Protein AF-A0A6P9DCN8-F1 (afdb_monomer)

Solvent-accessible surface area (backbone atoms only — not comparable to full-atom values): 8634 Å² total; per-residue (Å²): 131,81,75,78,82,69,40,52,69,58,56,48,52,50,51,57,57,67,60,68,46,73,86,79,56,91,71,65,50,73,41,84,58,62,51,99,85,56,23,28,45,33,79,53,96,81,40,83,42,74,42,68,78,50,101,82,59,72,86,43,46,36,18,35,44,60,37,86,60,47,69,64,94,47,45,32,25,38,43,25,39,72,85,34,50,32,22,40,30,48,43,71,42,97,87,65,48,85,36,82,46,67,43,88,36,50,49,64,58,56,56,74,48,82,63,59,57,38,40,37,24,28,29,55,45,40,90,89,46,54,78,51,69,50,76,43,45,58,64,50,72,70,77,83,73,125

Sequence (146 aa):
MELQKRIVDGELEDLFCEFKDKEAVKDPWNFRMWDIEQKYFVFENNDLIATPLDSRTPEQLMAVVPNDNLDFKNRPIFMGLTGKTKALSCLKSTTGEPQLVILENNIMDFYSDTKEFKNFSFYVFTRGSKSTCCFESAAFPGAWKT

InterPro domains:
  IPR000975 Interleukin-1 family [PTHR10078] (25-142)
  IPR008996 Cytokine IL1/FGF [SSF50353] (28-142)

Mean predicted aligned error: 5.24 Å

pLDDT: mean 88.79, std 12.41, range [32.78, 98.38]

Nearest PDB structures (foldseek):
  1md6-assembly1_A  TM=9.073E-01  e=6.009E-09  Mus musculus
  8q3j-assembly1_A  TM=8.970E-01  e=8.530E-09  Mus musculus
  8q3j-assembly2_D  TM=8.707E-01  e=9.043E-09  Mus musculus
  5bow-assembly1_A  TM=8.790E-01  e=3.673E-08  Homo sapiens
  4p0j-assembly2_B  TM=8.785E-01  e=1.778E-07  Homo sapiens

Structure (mmCIF, N/CA/C/O backbone):
data_AF-A0A6P9DCN8-F1
#
_entry.id   AF-A0A6P9DCN8-F1
#
loop_
_atom_site.group_PDB
_atom_site.id
_atom_site.type_symbol
_atom_site.label_atom_id
_atom_site.label_alt_id
_atom_site.label_comp_id
_atom_site.label_asym_id
_atom_site.label_entity_id
_atom_site.label_seq_id
_atom_site.pdbx_PDB_ins_code
_atom_site.Cartn_x
_atom_site.Cartn_y
_atom_site.Cartn_z
_atom_site.occupancy
_atom_site.B_iso_or_equiv
_atom_site.auth_seq_id
_atom_site.auth_comp_id
_atom_site.auth_asym_id
_atom_site.auth_atom_id
_atom_site.pdbx_PDB_model_num
ATOM 1 N N . MET A 1 1 ? 21.083 -1.246 -21.190 1.00 32.78 1 MET A N 1
ATOM 2 C CA . MET A 1 1 ? 19.803 -0.577 -21.485 1.00 32.78 1 MET A CA 1
ATOM 3 C C . MET A 1 1 ? 19.373 0.067 -20.179 1.00 32.78 1 MET A C 1
ATOM 5 O O . MET A 1 1 ? 18.946 -0.650 -19.286 1.00 32.78 1 MET A O 1
ATOM 9 N N . GLU A 1 2 ? 19.668 1.353 -19.985 1.00 33.78 2 GLU A N 1
ATOM 10 C CA . GLU A 1 2 ? 19.241 2.064 -18.774 1.00 33.78 2 GLU A CA 1
ATOM 11 C C . GLU A 1 2 ? 17.714 2.079 -18.749 1.00 33.78 2 GLU A C 1
ATOM 13 O O . GLU A 1 2 ? 17.080 2.617 -19.658 1.00 33.78 2 GLU A O 1
ATOM 18 N N . LEU A 1 3 ? 17.119 1.447 -17.734 1.00 42.84 3 LEU A N 1
ATOM 19 C CA . LEU A 1 3 ? 15.726 1.695 -17.393 1.00 42.84 3 LEU A CA 1
ATOM 20 C C . LEU A 1 3 ? 15.632 3.201 -17.131 1.00 42.84 3 LEU A C 1
ATOM 22 O O . LEU A 1 3 ? 16.263 3.695 -16.195 1.00 42.84 3 LEU A O 1
ATOM 26 N N . GLN A 1 4 ? 14.897 3.944 -17.960 1.00 44.34 4 GLN A N 1
ATOM 27 C CA . GLN A 1 4 ? 14.532 5.314 -17.615 1.00 44.34 4 GLN A CA 1
ATOM 28 C C . GLN A 1 4 ? 13.922 5.276 -16.214 1.00 44.34 4 GLN A C 1
ATOM 30 O O . GLN A 1 4 ? 12.909 4.612 -16.002 1.00 44.34 4 GLN A O 1
ATOM 35 N N . LYS A 1 5 ? 14.574 5.936 -15.253 1.00 53.25 5 LYS A N 1
ATOM 36 C CA . LYS A 1 5 ? 14.092 6.032 -13.878 1.00 53.25 5 LYS A CA 1
ATOM 37 C C . LYS A 1 5 ? 12.774 6.807 -13.924 1.00 53.25 5 LYS A C 1
ATOM 39 O O . LYS A 1 5 ? 12.788 8.032 -14.058 1.00 53.25 5 LYS A O 1
ATOM 44 N N . ARG A 1 6 ? 11.648 6.087 -13.931 1.00 63.84 6 ARG A N 1
ATOM 45 C CA . ARG A 1 6 ? 10.314 6.688 -13.947 1.00 63.84 6 ARG A CA 1
ATOM 46 C C . ARG A 1 6 ? 10.132 7.517 -12.678 1.00 63.84 6 ARG A C 1
ATOM 48 O O . ARG A 1 6 ? 10.732 7.240 -11.639 1.00 63.84 6 ARG A O 1
ATOM 55 N N . ILE A 1 7 ? 9.378 8.599 -12.813 1.00 85.75 7 ILE A N 1
ATOM 56 C CA . ILE A 1 7 ? 9.055 9.488 -11.700 1.00 85.75 7 ILE A CA 1
ATOM 57 C C . ILE A 1 7 ? 7.920 8.831 -10.918 1.00 85.75 7 ILE A C 1
ATOM 59 O O . ILE A 1 7 ? 6.973 8.356 -11.540 1.00 85.75 7 ILE A O 1
ATOM 63 N N . VAL A 1 8 ? 7.998 8.831 -9.586 1.00 86.38 8 VAL A N 1
ATOM 64 C CA . VAL A 1 8 ? 7.004 8.164 -8.723 1.00 86.38 8 VAL A CA 1
ATOM 65 C C . VAL A 1 8 ? 5.577 8.630 -9.023 1.00 86.38 8 VAL A C 1
ATOM 67 O O . VAL A 1 8 ? 4.665 7.813 -9.072 1.00 86.38 8 VAL A O 1
ATOM 70 N N . ASP A 1 9 ? 5.383 9.926 -9.280 1.00 87.25 9 ASP A N 1
ATOM 71 C CA . ASP A 1 9 ? 4.066 10.469 -9.635 1.00 87.25 9 ASP A CA 1
ATOM 72 C C . ASP A 1 9 ? 3.494 9.817 -10.906 1.00 87.25 9 ASP A C 1
ATOM 74 O O . ASP A 1 9 ? 2.316 9.481 -10.931 1.00 87.25 9 ASP A O 1
ATOM 78 N N . GLY A 1 10 ? 4.327 9.555 -11.920 1.00 90.25 10 GLY A N 1
ATOM 79 C CA . GLY A 1 10 ? 3.892 8.877 -13.145 1.00 90.25 10 GLY A CA 1
ATOM 80 C C . GLY A 1 10 ? 3.554 7.401 -12.920 1.00 90.25 10 GLY A C 1
ATOM 81 O O . GLY A 1 10 ? 2.574 6.907 -13.459 1.00 90.25 10 GLY A O 1
ATOM 82 N N . GLU A 1 11 ? 4.317 6.701 -12.075 1.00 91.25 11 GLU A N 1
ATOM 83 C CA . GLU A 1 11 ? 3.999 5.312 -11.706 1.00 91.25 11 GLU A CA 1
ATOM 84 C C . GLU A 1 11 ? 2.684 5.211 -10.919 1.00 91.25 11 GLU A C 1
ATOM 86 O O . GLU A 1 11 ? 1.917 4.268 -11.104 1.00 91.25 11 GLU A O 1
ATOM 91 N N . LEU A 1 12 ? 2.399 6.198 -10.064 1.00 91.06 12 LEU A N 1
ATOM 92 C CA . LEU A 1 12 ? 1.118 6.293 -9.370 1.00 91.06 12 LEU A CA 1
ATOM 93 C C . LEU A 1 12 ? -0.015 6.628 -10.343 1.00 91.06 12 LEU A C 1
ATOM 95 O O . LEU A 1 12 ? -1.065 6.001 -10.273 1.00 91.06 12 LEU A O 1
ATOM 99 N N . GLU A 1 13 ? 0.166 7.578 -11.259 1.00 92.06 13 GLU A N 1
ATOM 100 C CA . GLU A 1 13 ? -0.843 7.890 -12.280 1.00 92.06 13 GLU A CA 1
ATOM 101 C C . GLU A 1 13 ? -1.205 6.658 -13.118 1.00 92.06 13 GLU A C 1
ATOM 103 O O . GLU A 1 13 ? -2.393 6.381 -13.303 1.00 92.06 13 GLU A O 1
ATOM 108 N N . ASP A 1 14 ? -0.204 5.887 -13.551 1.00 93.81 14 ASP A N 1
ATOM 109 C CA . ASP A 1 14 ? -0.401 4.626 -14.266 1.00 93.81 14 ASP A CA 1
ATOM 110 C C . ASP A 1 14 ? -1.190 3.620 -13.407 1.00 93.81 14 ASP A C 1
ATOM 112 O O . ASP A 1 14 ? -2.173 3.049 -13.884 1.00 93.81 14 ASP A O 1
ATOM 116 N N . LEU A 1 15 ? -0.828 3.458 -12.125 1.00 94.50 15 LEU A N 1
ATOM 117 C CA . LEU A 1 15 ? -1.541 2.593 -11.176 1.00 94.50 15 LEU A CA 1
ATOM 118 C C . LEU A 1 15 ? -3.022 2.975 -11.061 1.00 94.50 15 LEU A C 1
ATOM 120 O O . LEU A 1 15 ? -3.896 2.130 -11.228 1.00 94.50 15 LEU A O 1
ATOM 124 N N . PHE A 1 16 ? -3.330 4.242 -10.788 1.00 93.69 16 PHE A N 1
ATOM 125 C CA . PHE A 1 16 ? -4.721 4.683 -10.660 1.00 93.69 16 PHE A CA 1
ATOM 126 C C . PHE A 1 16 ? -5.474 4.620 -11.996 1.00 93.69 16 PHE A C 1
ATOM 128 O O . PHE A 1 16 ? -6.696 4.496 -11.998 1.00 93.69 16 PHE A O 1
ATOM 135 N N . CYS A 1 17 ? -4.784 4.715 -13.136 1.00 93.50 17 CYS A N 1
ATOM 136 C CA . CYS A 1 17 ? -5.406 4.589 -14.449 1.00 93.50 17 CYS A CA 1
ATOM 137 C C . CYS A 1 17 ? -5.795 3.142 -14.773 1.00 93.50 17 CYS A C 1
ATOM 139 O O . CYS A 1 17 ? -6.918 2.913 -15.221 1.00 93.50 17 CYS A O 1
ATOM 141 N N . GLU A 1 18 ? -4.897 2.192 -14.510 1.00 92.50 18 GLU A N 1
ATOM 142 C CA . GLU A 1 18 ? -5.106 0.761 -14.760 1.00 92.50 18 GLU A CA 1
ATOM 143 C C . GLU A 1 18 ? -6.286 0.216 -13.942 1.00 92.50 18 GLU A C 1
ATOM 145 O O . GLU A 1 18 ? -7.122 -0.529 -14.443 1.00 92.50 18 GLU A O 1
ATOM 150 N N . PHE A 1 19 ? -6.420 0.666 -12.695 1.00 92.81 19 PHE A N 1
ATOM 151 C CA . PHE A 1 19 ? -7.431 0.193 -11.747 1.00 92.81 19 PHE A CA 1
ATOM 152 C C . PHE A 1 19 ? -8.761 0.972 -11.813 1.00 92.81 19 PHE A C 1
ATOM 154 O O . PHE A 1 19 ? -9.552 0.926 -10.870 1.00 92.81 19 PHE A O 1
ATOM 161 N N . LYS A 1 20 ? -9.054 1.682 -12.911 1.00 88.62 20 LYS A N 1
ATOM 162 C CA . LYS A 1 20 ? -10.351 2.373 -13.090 1.00 88.62 20 LYS A CA 1
ATOM 163 C C . LYS A 1 20 ? -11.528 1.416 -13.257 1.00 88.62 20 LYS A C 1
ATOM 165 O O . LYS A 1 20 ? -12.639 1.747 -12.850 1.00 88.62 20 LYS A O 1
ATOM 170 N N . ASP A 1 21 ? -11.294 0.265 -13.880 1.00 87.62 21 ASP A N 1
ATOM 171 C CA . ASP A 1 21 ? -12.313 -0.757 -14.108 1.00 87.62 21 ASP A CA 1
ATOM 172 C C . ASP A 1 21 ? -12.104 -1.931 -13.145 1.00 87.62 21 ASP A C 1
ATOM 174 O O . ASP A 1 21 ? -11.283 -2.823 -13.377 1.00 87.62 21 ASP A O 1
ATOM 178 N N . LYS A 1 22 ? -12.872 -1.925 -12.048 1.00 82.19 22 LYS A N 1
ATOM 179 C CA . LYS A 1 22 ? -12.774 -2.938 -10.990 1.00 82.19 22 LYS A CA 1
ATOM 180 C C . LYS A 1 22 ? -13.114 -4.353 -11.464 1.00 82.19 22 LYS A C 1
ATOM 182 O O . LYS A 1 22 ? -12.692 -5.311 -10.823 1.00 82.19 22 LYS A O 1
ATOM 187 N N . GLU A 1 23 ? -13.871 -4.506 -12.550 1.00 80.31 23 GLU A N 1
ATOM 188 C CA . GLU A 1 23 ? -14.247 -5.825 -13.073 1.00 80.31 23 GLU A CA 1
ATOM 189 C C . GLU A 1 23 ? -13.152 -6.424 -13.970 1.00 80.31 23 GLU A C 1
ATOM 191 O O . GLU A 1 23 ? -13.017 -7.650 -14.065 1.00 80.31 23 GLU A O 1
ATOM 196 N N . ALA A 1 24 ? -12.345 -5.568 -14.603 1.00 83.81 24 ALA A N 1
ATOM 197 C CA . ALA A 1 24 ? -11.270 -5.977 -15.500 1.00 83.81 24 ALA A CA 1
ATOM 198 C C . ALA A 1 24 ? -10.003 -6.431 -14.753 1.00 83.81 24 ALA A C 1
ATOM 200 O O . ALA A 1 24 ? -9.306 -7.338 -15.220 1.00 83.81 24 ALA A O 1
ATOM 201 N N . VAL A 1 25 ? -9.710 -5.841 -13.589 1.00 88.75 25 VAL A N 1
ATOM 202 C CA . VAL A 1 25 ? -8.439 -6.051 -12.878 1.00 88.75 25 VAL A CA 1
ATOM 203 C C . VAL A 1 25 ? -8.557 -7.121 -11.789 1.00 88.75 25 VAL A C 1
ATOM 205 O O . VAL A 1 25 ? -9.287 -6.977 -10.812 1.00 88.75 25 VAL A O 1
ATOM 208 N N . LYS A 1 26 ? -7.795 -8.212 -11.938 1.00 89.38 26 LYS A N 1
ATOM 209 C CA . LYS A 1 26 ? -7.817 -9.384 -11.030 1.00 89.38 26 LYS A CA 1
ATOM 210 C C . LYS A 1 26 ? -6.537 -9.569 -10.212 1.00 89.38 26 LYS A C 1
ATOM 212 O O . LYS A 1 26 ? -6.477 -10.404 -9.298 1.00 89.38 26 LYS A O 1
ATOM 217 N N . ASP A 1 27 ? -5.512 -8.793 -10.529 1.00 95.31 27 ASP A N 1
ATOM 218 C CA . ASP A 1 27 ? -4.180 -8.892 -9.952 1.00 95.31 27 ASP A CA 1
ATOM 219 C C . ASP A 1 27 ? -3.710 -7.515 -9.472 1.00 95.31 27 ASP A C 1
ATOM 221 O O . ASP A 1 27 ? -3.995 -6.516 -10.130 1.00 95.31 27 ASP A O 1
ATOM 225 N N . PRO A 1 28 ? -2.998 -7.444 -8.334 1.00 97.06 28 PRO A N 1
ATOM 226 C CA . PRO A 1 28 ? -2.405 -6.203 -7.873 1.00 97.06 28 PRO A CA 1
ATOM 227 C C . PRO A 1 28 ? -1.209 -5.820 -8.748 1.00 97.06 28 PRO A C 1
ATOM 229 O O . PRO A 1 28 ? -0.581 -6.674 -9.382 1.00 97.06 28 PRO A O 1
ATOM 232 N N . TRP A 1 29 ? -0.824 -4.547 -8.711 1.00 96.75 29 TRP A N 1
ATOM 233 C CA . TRP A 1 29 ? 0.435 -4.123 -9.308 1.00 96.75 29 TRP A CA 1
ATOM 234 C C . TRP A 1 29 ? 1.582 -4.426 -8.345 1.00 96.75 29 TRP A C 1
ATOM 236 O O . TRP A 1 29 ? 1.567 -3.999 -7.193 1.00 96.75 29 TRP A O 1
ATOM 246 N N . ASN A 1 30 ? 2.598 -5.151 -8.810 1.00 95.69 30 ASN A N 1
ATOM 247 C CA . ASN A 1 30 ? 3.770 -5.468 -8.001 1.00 95.69 30 ASN A CA 1
ATOM 248 C C . ASN A 1 30 ? 4.879 -4.425 -8.190 1.00 95.69 30 ASN A C 1
ATOM 250 O O . ASN A 1 30 ? 5.423 -4.279 -9.285 1.00 95.69 30 ASN A O 1
ATOM 254 N N . PHE A 1 31 ? 5.237 -3.732 -7.112 1.00 93.19 31 PHE A N 1
ATOM 255 C CA . PHE A 1 31 ? 6.306 -2.740 -7.085 1.00 93.19 31 PHE A CA 1
ATOM 256 C C . PHE A 1 31 ? 7.559 -3.286 -6.413 1.00 93.19 31 PHE A C 1
ATOM 258 O O . PHE A 1 31 ? 7.503 -3.933 -5.366 1.00 93.19 31 PHE A O 1
ATOM 265 N N . ARG A 1 32 ? 8.713 -2.948 -6.988 1.00 90.44 32 ARG A N 1
ATOM 266 C CA . ARG A 1 32 ? 10.004 -3.054 -6.309 1.00 90.44 32 ARG A CA 1
ATOM 267 C C . ARG A 1 32 ? 10.199 -1.797 -5.468 1.00 90.44 32 ARG A C 1
ATOM 269 O O . ARG A 1 32 ? 10.154 -0.695 -6.006 1.00 90.44 32 ARG A O 1
ATOM 276 N N . MET A 1 33 ? 10.437 -1.962 -4.172 1.00 89.75 33 MET A N 1
ATOM 277 C CA . MET A 1 33 ? 10.624 -0.854 -3.234 1.00 89.75 33 MET A CA 1
ATOM 278 C C . MET A 1 33 ? 11.923 -1.032 -2.446 1.00 89.75 33 MET A C 1
ATOM 280 O O . MET A 1 33 ? 12.275 -2.147 -2.059 1.00 89.75 33 MET A O 1
ATOM 284 N N . TRP A 1 34 ? 12.627 0.073 -2.212 1.00 91.44 34 TRP A N 1
ATOM 285 C CA . TRP A 1 34 ? 13.820 0.137 -1.371 1.00 91.44 34 TRP A CA 1
ATOM 286 C C . TRP A 1 34 ? 13.932 1.520 -0.726 1.00 91.44 34 TRP A C 1
ATOM 288 O O . TRP A 1 34 ? 13.384 2.501 -1.239 1.00 91.44 34 TRP A O 1
ATOM 298 N N . ASP A 1 35 ? 14.627 1.599 0.405 1.00 91.19 35 ASP A N 1
ATOM 299 C CA . ASP A 1 35 ? 14.890 2.868 1.080 1.00 91.19 35 ASP A CA 1
ATOM 300 C C . ASP A 1 35 ? 16.086 3.624 0.468 1.00 91.19 35 ASP A C 1
ATOM 302 O O . ASP A 1 35 ? 16.796 3.145 -0.419 1.00 91.19 35 ASP A O 1
ATOM 306 N N . ILE A 1 36 ? 16.332 4.849 0.935 1.00 89.88 36 ILE A N 1
ATOM 307 C CA . ILE A 1 36 ? 17.434 5.686 0.430 1.00 89.88 36 ILE A CA 1
ATOM 308 C C . ILE A 1 36 ? 18.829 5.094 0.698 1.00 89.88 36 ILE A C 1
ATOM 310 O O . ILE A 1 36 ? 19.789 5.494 0.041 1.00 89.88 36 ILE A O 1
ATOM 314 N N . GLU A 1 37 ? 18.938 4.131 1.615 1.00 91.25 37 GLU A N 1
ATOM 315 C CA . GLU A 1 37 ? 20.166 3.411 1.960 1.00 91.25 37 GLU A CA 1
ATOM 316 C C . GLU A 1 37 ? 20.313 2.095 1.173 1.00 91.25 37 GLU A C 1
ATOM 318 O O . GLU A 1 37 ? 21.190 1.290 1.480 1.00 91.25 37 GLU A O 1
ATOM 323 N N . GLN A 1 38 ? 19.491 1.882 0.134 1.00 89.19 38 GLN A N 1
ATOM 324 C CA . GLN A 1 38 ? 19.486 0.668 -0.695 1.00 89.19 38 GLN A CA 1
ATOM 325 C C . GLN A 1 38 ? 19.129 -0.606 0.088 1.00 89.19 38 GLN A C 1
ATOM 327 O O . GLN A 1 38 ? 19.545 -1.706 -0.288 1.00 89.19 38 GLN A O 1
ATOM 332 N N . LYS A 1 39 ? 18.337 -0.480 1.158 1.00 90.81 39 LYS A N 1
ATOM 333 C CA . LYS A 1 39 ? 17.735 -1.632 1.830 1.00 90.81 39 LYS A CA 1
ATOM 334 C C . LYS A 1 39 ? 16.386 -1.949 1.206 1.00 90.81 39 LYS A C 1
ATOM 336 O O . LYS A 1 39 ? 15.522 -1.085 1.067 1.00 90.81 39 LYS A O 1
ATOM 341 N N . TYR A 1 40 ? 16.227 -3.206 0.826 1.00 90.31 40 TYR A N 1
ATOM 342 C CA . TYR A 1 40 ? 15.025 -3.746 0.210 1.00 90.31 40 TYR A CA 1
ATOM 343 C C . TYR A 1 40 ? 14.172 -4.410 1.276 1.00 90.31 40 TYR A C 1
ATOM 345 O O . TYR A 1 40 ? 14.687 -4.886 2.292 1.00 90.31 40 TYR A O 1
ATOM 353 N N . PHE A 1 41 ? 12.867 -4.454 1.030 1.00 88.69 41 PHE A N 1
ATOM 354 C CA . PHE A 1 41 ? 11.984 -5.227 1.883 1.00 88.69 41 PHE A CA 1
ATOM 355 C C . PHE A 1 41 ? 12.243 -6.722 1.706 1.00 88.69 41 PHE A C 1
ATOM 357 O O . PHE A 1 41 ? 12.486 -7.205 0.603 1.00 88.69 41 PHE A O 1
ATOM 364 N N . VAL A 1 42 ? 12.183 -7.442 2.817 1.00 88.25 42 VAL A N 1
ATOM 365 C CA . VAL A 1 42 ? 12.216 -8.898 2.908 1.00 88.25 42 VAL A CA 1
ATOM 366 C C . VAL A 1 42 ? 11.141 -9.303 3.895 1.00 88.25 42 VAL A C 1
ATOM 368 O O . VAL A 1 42 ? 10.976 -8.668 4.936 1.00 88.25 42 VAL A O 1
ATOM 371 N N . PHE A 1 43 ? 10.398 -10.348 3.555 1.00 87.69 43 PHE A N 1
ATOM 372 C CA . PHE A 1 43 ? 9.399 -10.913 4.443 1.00 87.69 43 PHE A CA 1
ATOM 373 C C . PHE A 1 43 ? 9.968 -12.143 5.149 1.00 87.69 43 PHE A C 1
ATOM 375 O O . PHE A 1 43 ? 10.265 -13.151 4.508 1.00 87.69 43 PHE A O 1
ATOM 382 N N . GLU A 1 44 ? 10.112 -12.065 6.468 1.00 86.88 44 GLU A N 1
ATOM 383 C CA . GLU A 1 44 ? 10.654 -13.142 7.296 1.00 86.88 44 GLU A CA 1
ATOM 384 C C . GLU A 1 44 ? 9.895 -13.193 8.625 1.00 86.88 44 GLU A C 1
ATOM 386 O O . GLU A 1 44 ? 9.640 -12.162 9.235 1.00 86.88 44 GLU A O 1
ATOM 391 N N . ASN A 1 45 ? 9.505 -14.390 9.076 1.00 86.06 45 ASN A N 1
ATOM 392 C CA . ASN A 1 45 ? 8.821 -14.595 10.363 1.00 86.06 45 ASN A CA 1
ATOM 393 C C . ASN A 1 45 ? 7.581 -13.703 10.595 1.00 86.06 45 ASN A C 1
ATOM 395 O O . ASN A 1 45 ? 7.320 -13.289 11.717 1.00 86.06 45 ASN A O 1
ATOM 399 N N . ASN A 1 46 ? 6.787 -13.456 9.546 1.00 84.81 46 ASN A N 1
ATOM 400 C CA . ASN A 1 46 ? 5.632 -12.545 9.554 1.00 84.81 46 ASN A CA 1
ATOM 401 C C . ASN A 1 46 ? 5.949 -11.045 9.695 1.00 84.81 46 ASN A C 1
ATOM 403 O O . ASN A 1 46 ? 5.013 -10.246 9.719 1.00 84.81 46 ASN A O 1
ATOM 407 N N . ASP A 1 47 ? 7.222 -10.663 9.656 1.00 87.81 47 ASP A N 1
ATOM 408 C CA . ASP A 1 47 ? 7.663 -9.275 9.694 1.00 87.81 47 ASP A CA 1
ATOM 409 C C . ASP A 1 47 ? 8.186 -8.813 8.328 1.00 87.81 47 ASP A C 1
ATOM 411 O O . ASP A 1 47 ? 8.728 -9.592 7.537 1.00 87.81 47 ASP A O 1
ATOM 415 N N . LEU A 1 48 ? 8.018 -7.516 8.048 1.00 88.38 48 LEU A N 1
ATOM 416 C CA . LEU A 1 48 ? 8.660 -6.851 6.916 1.00 88.38 48 LEU A CA 1
ATOM 417 C C . LEU A 1 48 ? 9.938 -6.175 7.406 1.00 88.38 48 LEU A C 1
ATOM 419 O O . LEU A 1 48 ? 9.887 -5.226 8.189 1.00 88.38 48 LEU A O 1
ATOM 423 N N . ILE A 1 49 ? 11.080 -6.653 6.931 1.00 90.25 49 ILE A N 1
ATOM 424 C CA . ILE A 1 49 ? 12.404 -6.196 7.347 1.00 90.25 49 ILE A CA 1
ATOM 425 C C . ILE A 1 49 ? 13.065 -5.475 6.174 1.00 90.25 49 IL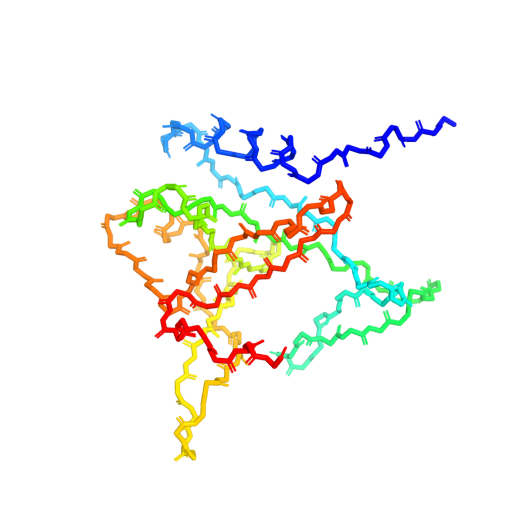E A C 1
ATOM 427 O O . ILE A 1 49 ? 12.940 -5.904 5.030 1.00 90.25 49 ILE A O 1
ATOM 431 N N . ALA A 1 50 ? 13.781 -4.384 6.445 1.00 90.25 50 ALA A N 1
ATOM 432 C CA . ALA A 1 50 ? 14.610 -3.703 5.454 1.00 90.25 50 ALA A CA 1
ATOM 433 C C . ALA A 1 50 ? 16.068 -4.169 5.584 1.00 90.25 50 ALA A C 1
ATOM 435 O O . ALA A 1 50 ? 16.701 -3.949 6.617 1.00 90.25 50 ALA A O 1
ATOM 436 N N . THR A 1 51 ? 16.616 -4.795 4.541 1.00 88.69 51 THR A N 1
ATOM 437 C CA . THR A 1 51 ? 17.993 -5.319 4.534 1.00 88.69 51 THR A CA 1
ATOM 438 C C . THR A 1 51 ? 18.703 -5.024 3.208 1.00 88.69 51 THR A C 1
ATOM 440 O O . THR A 1 51 ? 18.035 -4.934 2.173 1.00 88.69 51 THR A O 1
ATOM 443 N N . PRO A 1 52 ? 20.038 -4.836 3.185 1.00 88.44 52 PRO A N 1
ATOM 444 C CA . PRO A 1 52 ? 20.773 -4.698 1.934 1.00 88.44 52 PRO A CA 1
ATOM 445 C C . PRO A 1 52 ? 20.574 -5.931 1.048 1.00 88.44 52 PRO A C 1
ATOM 447 O O . PRO A 1 52 ? 20.567 -7.065 1.533 1.00 88.44 52 PRO A O 1
ATOM 450 N N . LEU A 1 53 ? 20.432 -5.719 -0.259 1.00 78.88 53 LEU A N 1
ATOM 451 C CA . LEU A 1 53 ? 20.324 -6.828 -1.201 1.00 78.88 53 LEU A CA 1
ATOM 452 C C . LEU A 1 53 ? 21.701 -7.484 -1.369 1.00 78.88 53 LEU A C 1
ATOM 454 O O . LEU A 1 53 ? 22.616 -6.880 -1.929 1.00 78.88 53 LEU A O 1
ATOM 458 N N . ASP A 1 54 ? 21.847 -8.718 -0.893 1.00 78.69 54 ASP A N 1
ATOM 459 C CA . ASP A 1 54 ? 22.961 -9.588 -1.258 1.00 78.69 54 ASP A CA 1
ATOM 460 C C . ASP A 1 54 ? 22.477 -10.678 -2.232 1.00 78.69 54 ASP A C 1
ATOM 462 O O . ASP A 1 54 ? 21.281 -10.845 -2.466 1.00 78.69 54 ASP A O 1
ATOM 466 N N . SER A 1 55 ? 23.407 -11.423 -2.834 1.00 71.75 55 SER A N 1
ATOM 467 C CA . SER A 1 55 ? 23.079 -12.473 -3.818 1.00 71.75 55 SER A CA 1
ATOM 468 C C . SER A 1 55 ? 22.195 -13.621 -3.295 1.00 71.75 55 SER A C 1
ATOM 470 O O . SER A 1 55 ? 21.779 -14.466 -4.085 1.00 71.75 55 SER A O 1
ATOM 472 N N . ARG A 1 56 ? 21.937 -13.691 -1.985 1.00 74.38 56 ARG A N 1
ATOM 473 C CA . ARG A 1 56 ? 21.171 -14.754 -1.321 1.00 74.38 56 ARG A CA 1
ATOM 474 C C . ARG A 1 56 ? 19.809 -14.273 -0.823 1.00 74.38 56 ARG A C 1
ATOM 476 O O . ARG A 1 56 ? 18.974 -15.115 -0.505 1.00 74.38 56 ARG A O 1
ATOM 483 N N . THR A 1 57 ? 19.574 -12.965 -0.766 1.00 70.50 57 THR A N 1
ATOM 484 C CA . THR A 1 57 ? 18.297 -12.398 -0.335 1.00 70.50 57 THR A CA 1
ATOM 485 C C . THR A 1 57 ? 17.267 -12.480 -1.468 1.00 70.50 57 THR A C 1
ATOM 487 O O . THR A 1 57 ? 17.474 -11.861 -2.517 1.00 70.50 57 THR A O 1
ATOM 490 N N . PRO A 1 58 ? 16.151 -13.217 -1.301 1.00 75.56 58 PRO A N 1
ATOM 491 C CA . PRO A 1 58 ? 15.089 -13.226 -2.295 1.00 75.56 58 PRO A CA 1
ATOM 492 C C . PRO A 1 58 ? 14.437 -11.845 -2.366 1.00 75.56 58 PRO A C 1
ATOM 494 O O . PRO A 1 58 ? 14.152 -11.215 -1.349 1.00 75.56 58 PRO A O 1
ATOM 497 N N . GLU A 1 59 ? 14.190 -11.374 -3.582 1.00 76.81 59 GLU A N 1
ATOM 498 C CA . GLU A 1 59 ? 13.523 -10.098 -3.798 1.00 76.81 59 GLU A CA 1
ATOM 499 C C . GLU A 1 59 ? 12.047 -10.172 -3.366 1.00 76.81 59 GLU A C 1
ATOM 501 O O . GLU A 1 59 ? 11.272 -10.947 -3.931 1.00 76.81 59 GLU A O 1
ATOM 506 N N . GLN A 1 60 ? 11.633 -9.335 -2.406 1.00 88.88 60 GLN A N 1
ATOM 507 C CA . GLN A 1 60 ? 10.219 -9.137 -2.078 1.00 88.88 60 GLN A CA 1
ATOM 508 C C . GLN A 1 60 ? 9.661 -7.955 -2.876 1.00 88.88 60 GLN A C 1
ATOM 510 O O . GLN A 1 60 ? 9.999 -6.797 -2.632 1.00 88.88 60 GLN A O 1
ATOM 515 N N . LEU A 1 61 ? 8.750 -8.246 -3.802 1.00 93.44 61 LEU A N 1
ATOM 516 C CA . LEU A 1 61 ? 7.901 -7.225 -4.412 1.00 93.44 61 LEU A CA 1
ATOM 517 C C . LEU A 1 61 ? 6.696 -6.937 -3.507 1.00 93.44 61 LEU A C 1
ATOM 519 O O . LEU A 1 61 ? 6.194 -7.828 -2.819 1.00 93.44 61 LEU A O 1
ATOM 523 N N . MET A 1 62 ? 6.202 -5.707 -3.534 1.00 95.38 62 MET A N 1
ATOM 524 C CA . MET A 1 62 ? 5.006 -5.304 -2.799 1.00 95.38 62 MET A CA 1
ATOM 525 C C . MET A 1 62 ? 3.817 -5.257 -3.751 1.00 95.38 62 MET A C 1
ATOM 527 O O . MET A 1 62 ? 3.877 -4.578 -4.774 1.00 95.38 62 MET A O 1
ATOM 531 N N . ALA A 1 63 ? 2.743 -5.965 -3.416 1.00 97.38 63 ALA A N 1
ATOM 532 C CA . ALA A 1 63 ? 1.467 -5.854 -4.109 1.00 97.38 63 ALA A CA 1
ATOM 533 C C . ALA A 1 63 ? 0.786 -4.543 -3.705 1.00 97.38 63 ALA A C 1
ATOM 535 O O . ALA A 1 63 ? 0.650 -4.264 -2.512 1.00 97.38 63 ALA A O 1
ATOM 536 N N . VAL A 1 64 ? 0.351 -3.758 -4.685 1.00 97.88 64 VAL A N 1
ATOM 537 C CA . VAL A 1 64 ? -0.279 -2.454 -4.483 1.00 97.88 64 VAL A CA 1
ATOM 538 C C . VAL A 1 64 ? -1.526 -2.341 -5.348 1.00 97.88 64 VAL A C 1
ATOM 540 O O . VAL A 1 64 ? -1.522 -2.720 -6.519 1.00 97.88 64 VAL A O 1
ATOM 543 N N . VAL A 1 65 ? -2.588 -1.797 -4.761 1.00 97.62 65 VAL A N 1
ATOM 544 C CA . VAL A 1 65 ? -3.841 -1.442 -5.441 1.00 97.62 65 VAL A CA 1
ATOM 545 C C . VAL A 1 65 ? -4.361 -0.120 -4.866 1.00 97.62 65 VAL A C 1
ATOM 547 O O . VAL A 1 65 ? -4.090 0.171 -3.695 1.00 97.62 65 VAL A O 1
ATOM 550 N N . PRO A 1 66 ? -5.080 0.709 -5.637 1.00 97.56 66 PRO A N 1
ATOM 551 C CA . PRO A 1 66 ? -5.648 1.944 -5.112 1.00 97.56 66 PRO A CA 1
ATOM 552 C C . PRO A 1 66 ? -6.819 1.677 -4.160 1.00 97.56 66 PRO A C 1
ATOM 554 O O . PRO A 1 66 ? -7.450 0.619 -4.185 1.00 97.56 66 PRO A O 1
ATOM 557 N N . ASN A 1 67 ? -7.121 2.668 -3.326 1.00 97.44 67 ASN A N 1
ATOM 558 C CA . ASN A 1 67 ? -8.331 2.695 -2.515 1.00 97.44 67 ASN A CA 1
ATOM 559 C C . ASN A 1 67 ? -9.226 3.873 -2.919 1.00 97.44 67 ASN A C 1
ATOM 561 O O . ASN A 1 67 ? -9.149 4.963 -2.352 1.00 97.44 67 ASN A O 1
ATOM 565 N N . ASP A 1 68 ? -10.132 3.623 -3.856 1.00 93.62 68 ASP A N 1
ATOM 566 C CA . ASP A 1 68 ? -11.035 4.649 -4.392 1.00 93.62 68 ASP A CA 1
ATOM 567 C C . ASP A 1 68 ? -12.140 5.078 -3.411 1.00 93.62 68 ASP A C 1
ATOM 569 O O . ASP A 1 68 ? -12.916 5.986 -3.705 1.00 93.62 68 ASP A O 1
ATOM 573 N N . ASN A 1 69 ? -12.219 4.440 -2.237 1.00 96.00 69 ASN A N 1
ATOM 574 C CA . ASN A 1 69 ? -13.206 4.756 -1.207 1.00 96.00 69 ASN A CA 1
ATOM 575 C C . ASN A 1 69 ? -12.722 5.871 -0.252 1.00 96.00 69 ASN A C 1
ATOM 577 O O . ASN A 1 69 ? -13.461 6.273 0.643 1.00 96.00 69 ASN A O 1
ATOM 581 N N . LEU A 1 70 ? -11.496 6.383 -0.424 1.00 96.56 70 LEU A N 1
ATOM 582 C CA . LEU A 1 70 ? -10.947 7.546 0.287 1.00 96.56 70 LEU A CA 1
ATOM 583 C C . LEU A 1 70 ? -10.735 8.733 -0.673 1.00 96.56 70 LEU A C 1
ATOM 585 O O . LEU A 1 70 ? -10.815 8.587 -1.889 1.00 96.56 70 LEU A O 1
ATOM 589 N N . ASP A 1 71 ? -10.452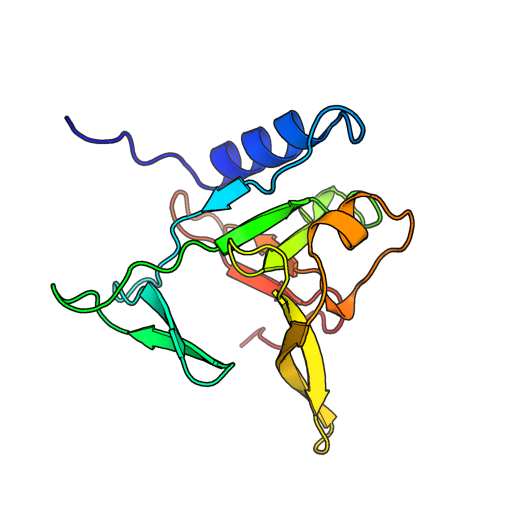 9.930 -0.140 1.00 94.88 71 ASP A N 1
ATOM 590 C CA . ASP A 1 71 ? -10.202 11.115 -0.978 1.00 94.88 71 ASP A CA 1
ATOM 591 C C . ASP A 1 71 ? -8.986 10.896 -1.893 1.00 94.88 71 ASP A C 1
ATOM 593 O O . ASP A 1 71 ? -7.834 10.881 -1.441 1.00 94.88 71 ASP A O 1
ATOM 597 N N . PHE A 1 72 ? -9.263 10.772 -3.195 1.00 91.38 72 PHE A N 1
ATOM 598 C CA . PHE A 1 72 ? -8.281 10.484 -4.237 1.00 91.38 72 PHE A CA 1
ATOM 599 C C . PHE A 1 72 ? -7.123 11.491 -4.264 1.00 91.38 72 PHE A C 1
ATOM 601 O O . PHE A 1 72 ? -6.012 11.140 -4.661 1.00 91.38 72 PHE A O 1
ATOM 608 N N . LYS A 1 73 ? -7.343 12.738 -3.814 1.00 91.19 73 LYS A N 1
ATOM 609 C CA . LYS A 1 73 ? -6.299 13.777 -3.780 1.00 91.19 73 LYS A CA 1
ATOM 610 C C . LYS A 1 73 ? -5.116 13.384 -2.901 1.00 91.19 73 LYS A C 1
ATOM 612 O O . LYS A 1 73 ? -4.001 13.849 -3.129 1.00 91.19 73 LYS A O 1
ATOM 617 N N . ASN A 1 74 ? -5.352 12.512 -1.922 1.00 92.56 74 ASN A N 1
ATOM 618 C CA . ASN A 1 74 ? -4.327 12.001 -1.019 1.00 92.56 74 ASN A CA 1
ATOM 619 C C . ASN A 1 74 ? -3.644 10.727 -1.548 1.00 92.56 74 ASN A C 1
ATOM 621 O O . ASN A 1 74 ? -2.785 10.181 -0.861 1.00 92.56 74 ASN A O 1
ATOM 625 N N . ARG A 1 75 ? -4.005 10.261 -2.756 1.00 94.94 75 ARG A N 1
ATOM 626 C CA . ARG A 1 75 ? -3.480 9.045 -3.406 1.00 94.94 75 ARG A CA 1
ATOM 627 C C . ARG A 1 75 ? -3.456 7.838 -2.452 1.00 94.94 75 ARG A C 1
ATOM 629 O O . ARG A 1 75 ? -2.379 7.337 -2.122 1.00 94.94 75 ARG A O 1
ATOM 636 N N . PRO A 1 76 ? -4.627 7.418 -1.947 1.00 97.44 76 PRO A N 1
ATOM 637 C CA . PRO A 1 76 ? -4.746 6.291 -1.030 1.00 97.44 76 PRO A CA 1
ATOM 638 C C . PRO A 1 76 ? -4.497 4.954 -1.741 1.00 97.44 76 PRO A C 1
ATOM 640 O O . PRO A 1 76 ? -5.079 4.679 -2.789 1.00 97.44 76 PRO A O 1
ATOM 643 N N . ILE A 1 77 ? -3.667 4.104 -1.143 1.00 98.25 77 ILE A N 1
ATOM 644 C CA . ILE A 1 77 ? -3.366 2.755 -1.634 1.00 98.25 77 ILE A CA 1
ATOM 645 C C . ILE A 1 77 ? -3.501 1.716 -0.520 1.00 98.25 77 ILE A C 1
ATOM 647 O O . ILE A 1 77 ? -3.281 2.016 0.656 1.00 98.25 77 ILE A O 1
ATOM 651 N N . PHE A 1 78 ? -3.802 0.480 -0.903 1.00 98.38 78 PHE A N 1
ATOM 652 C CA . PHE A 1 78 ? -3.550 -0.709 -0.098 1.00 98.38 78 PHE A CA 1
ATOM 653 C C . PHE A 1 78 ? -2.192 -1.301 -0.487 1.00 98.38 78 PHE A C 1
ATOM 655 O O . PHE A 1 78 ? -1.797 -1.254 -1.653 1.00 98.38 78 PHE A O 1
ATOM 662 N N . MET A 1 79 ? -1.488 -1.887 0.481 1.00 97.62 79 MET A N 1
ATOM 663 C CA . MET A 1 79 ? -0.218 -2.582 0.254 1.00 97.62 79 MET A CA 1
ATOM 664 C C . MET A 1 79 ? -0.244 -3.974 0.877 1.00 97.62 79 MET A C 1
ATOM 666 O O . MET A 1 79 ? -0.820 -4.175 1.945 1.00 97.62 79 MET A O 1
ATOM 670 N N . GLY A 1 80 ? 0.416 -4.934 0.243 1.00 96.56 80 GLY A N 1
ATOM 671 C CA . GLY A 1 80 ? 0.493 -6.309 0.716 1.00 96.56 80 GLY A CA 1
ATOM 672 C C . GLY A 1 80 ? 1.609 -7.097 0.048 1.00 96.56 80 GLY A C 1
ATOM 673 O O . GLY A 1 80 ? 2.456 -6.543 -0.651 1.00 96.56 80 GLY A O 1
ATOM 674 N N . LEU A 1 81 ? 1.617 -8.406 0.271 1.00 94.25 81 LEU A N 1
ATOM 675 C CA . LEU A 1 81 ? 2.577 -9.316 -0.354 1.00 94.25 81 LEU A CA 1
ATOM 676 C C . LEU A 1 81 ? 2.039 -9.829 -1.696 1.00 94.25 81 LEU A C 1
ATOM 678 O O . LEU A 1 81 ? 0.830 -9.967 -1.880 1.00 94.25 81 LEU A O 1
ATOM 682 N N . THR A 1 82 ? 2.934 -10.183 -2.621 1.00 92.81 82 THR A N 1
ATOM 683 C CA . THR A 1 82 ? 2.582 -10.661 -3.976 1.00 92.81 82 THR A CA 1
ATOM 684 C C . THR A 1 82 ? 1.678 -11.893 -4.009 1.00 92.81 82 THR A C 1
ATOM 686 O O . THR A 1 82 ? 0.933 -12.080 -4.966 1.00 92.81 82 THR A O 1
ATOM 689 N N . GLY A 1 83 ? 1.685 -12.711 -2.951 1.00 91.56 83 GLY A N 1
ATOM 690 C CA . GLY A 1 83 ? 0.763 -13.839 -2.787 1.00 91.56 83 GLY A CA 1
ATOM 691 C C . GLY A 1 83 ? -0.696 -13.432 -2.554 1.00 91.56 83 GLY A C 1
ATOM 692 O O . GLY A 1 83 ? -1.552 -14.304 -2.449 1.00 91.56 83 GLY A O 1
ATOM 693 N N . LYS A 1 84 ? -0.984 -12.128 -2.458 1.00 94.44 84 LYS A N 1
ATOM 694 C CA . LYS A 1 84 ? -2.281 -11.493 -2.181 1.00 94.44 84 LYS A CA 1
ATOM 695 C C . LYS A 1 84 ? -2.854 -11.772 -0.798 1.00 94.44 84 LYS A C 1
ATOM 697 O O . LYS A 1 84 ? -3.553 -10.915 -0.297 1.00 94.44 84 LYS A O 1
ATOM 702 N N . THR A 1 85 ? -2.528 -12.896 -0.163 1.00 94.81 85 THR A N 1
ATOM 703 C CA . THR A 1 85 ? -3.099 -13.389 1.106 1.00 94.81 85 THR A CA 1
ATOM 704 C C . THR A 1 85 ? -2.681 -12.632 2.364 1.00 94.81 85 THR A C 1
ATOM 706 O O . THR A 1 85 ? -3.176 -12.945 3.446 1.00 94.81 85 THR A O 1
ATOM 709 N N . LYS A 1 86 ? -1.752 -11.680 2.254 1.00 95.69 86 LYS A N 1
ATOM 710 C CA . LYS A 1 86 ? -1.278 -10.871 3.377 1.00 95.69 86 LYS A CA 1
ATOM 711 C C . LYS A 1 86 ? -1.219 -9.403 2.988 1.00 95.69 86 LYS A C 1
ATOM 713 O O . LYS A 1 86 ? -0.659 -9.069 1.942 1.00 95.69 86 LYS A O 1
ATOM 718 N N . ALA A 1 87 ? -1.734 -8.542 3.858 1.00 97.25 87 ALA A N 1
ATOM 719 C CA . ALA A 1 87 ? -1.794 -7.100 3.654 1.00 97.25 87 ALA A CA 1
ATOM 720 C C . ALA A 1 87 ? -1.216 -6.332 4.849 1.00 97.25 87 ALA A C 1
ATOM 722 O O . ALA A 1 87 ? -1.286 -6.786 5.994 1.00 97.25 87 ALA A O 1
ATOM 723 N N . LEU A 1 88 ? -0.647 -5.160 4.567 1.00 96.62 88 LEU A N 1
ATOM 724 C CA . LEU A 1 88 ? -0.163 -4.229 5.575 1.00 96.62 88 LEU A CA 1
ATOM 725 C C . LEU A 1 88 ? -1.344 -3.510 6.223 1.00 96.62 88 LEU A C 1
ATOM 727 O O . LEU A 1 88 ? -2.197 -2.952 5.536 1.00 96.62 88 LEU A O 1
ATOM 731 N N . SER A 1 89 ? -1.353 -3.471 7.550 1.00 96.94 89 SER A N 1
ATOM 732 C CA . SER A 1 89 ? -2.293 -2.681 8.336 1.00 96.94 89 SER A CA 1
ATOM 733 C C . SER A 1 89 ? -1.538 -1.872 9.371 1.00 96.94 89 SER A C 1
ATOM 735 O O . SER A 1 89 ? -0.542 -2.316 9.931 1.00 96.94 89 SER A O 1
ATOM 737 N N . CYS A 1 90 ? -2.048 -0.695 9.687 1.00 96.38 90 CYS A N 1
ATOM 738 C CA . CYS A 1 90 ? -1.655 0.052 10.859 1.00 96.38 90 CYS A CA 1
ATOM 739 C C . CYS A 1 90 ? -2.740 -0.091 11.925 1.00 96.38 90 CYS A C 1
ATOM 741 O O . CYS A 1 90 ? -3.908 0.207 11.671 1.00 96.38 90 CYS A O 1
ATOM 743 N N . LEU A 1 91 ? -2.360 -0.567 13.107 1.00 94.88 91 LEU A N 1
ATOM 744 C CA . LEU A 1 91 ? -3.242 -0.746 14.256 1.00 94.88 91 LEU A CA 1
ATOM 745 C C . LEU A 1 91 ? -2.673 -0.016 15.468 1.00 94.88 91 LEU A C 1
ATOM 747 O O . LEU A 1 91 ? -1.499 0.330 15.509 1.00 94.88 91 LEU A O 1
ATOM 751 N N . LYS A 1 92 ? -3.507 0.204 16.480 1.00 93.69 92 LYS A N 1
ATOM 752 C CA . LYS A 1 92 ? -3.052 0.737 17.762 1.00 93.69 92 LYS A CA 1
ATOM 753 C C . LYS A 1 92 ? -2.461 -0.407 18.592 1.00 93.69 92 LYS A C 1
ATOM 755 O O . LYS A 1 92 ? -3.138 -1.414 18.793 1.00 93.69 92 LYS A O 1
ATOM 760 N N . SER A 1 93 ? -1.229 -0.254 19.063 1.00 90.81 93 SER A N 1
ATOM 761 C CA . SER A 1 93 ? -0.578 -1.200 19.969 1.00 90.81 93 SER A CA 1
ATOM 762 C C . SER A 1 93 ? -1.248 -1.199 21.350 1.00 90.81 93 SER A C 1
ATOM 764 O O . SER A 1 93 ? -2.076 -0.340 21.672 1.00 90.81 93 SER A O 1
ATOM 766 N N . THR A 1 94 ? -0.838 -2.125 22.217 1.00 88.44 94 THR A N 1
ATOM 767 C CA . THR A 1 94 ? -1.269 -2.153 23.625 1.00 88.44 94 THR A CA 1
ATOM 768 C C . THR A 1 94 ? -0.841 -0.907 24.406 1.00 88.44 94 THR A C 1
ATOM 770 O O . THR A 1 94 ? -1.538 -0.509 25.337 1.00 88.44 94 THR A O 1
ATOM 773 N N . THR A 1 95 ? 0.261 -0.261 24.013 1.00 88.50 95 THR A N 1
ATOM 774 C CA . THR A 1 95 ? 0.747 1.003 24.596 1.00 88.50 95 THR A CA 1
ATOM 775 C C . THR A 1 95 ? 0.066 2.234 24.001 1.00 88.50 95 THR A C 1
ATOM 777 O O . THR A 1 95 ? 0.247 3.346 24.488 1.00 88.50 95 THR A O 1
ATOM 780 N N . GLY A 1 96 ? -0.772 2.043 22.982 1.00 87.69 96 GLY A N 1
ATOM 781 C CA . GLY A 1 96 ? -1.543 3.100 22.351 1.00 87.69 96 GLY A CA 1
ATOM 782 C C . GLY A 1 96 ? -0.863 3.767 21.156 1.00 87.69 96 GLY A C 1
ATOM 783 O O . GLY A 1 96 ? -1.447 4.685 20.578 1.00 87.69 96 GLY A O 1
ATOM 784 N N . GLU A 1 97 ? 0.321 3.305 20.770 1.00 90.56 97 GLU A N 1
ATOM 785 C CA . GLU A 1 97 ? 1.079 3.830 19.637 1.00 90.56 97 GLU A CA 1
ATOM 786 C C . GLU A 1 97 ? 0.657 3.148 18.327 1.00 90.56 97 GLU A C 1
ATOM 788 O O . GLU A 1 97 ? 0.294 1.969 18.334 1.00 90.56 97 GLU A O 1
ATOM 793 N N . PRO A 1 98 ? 0.682 3.849 17.183 1.00 93.44 98 PRO A N 1
ATOM 794 C CA . PRO A 1 98 ? 0.461 3.221 15.887 1.00 93.44 98 PRO A CA 1
ATOM 795 C C . PRO A 1 98 ? 1.565 2.206 15.574 1.00 93.44 98 PRO A C 1
ATOM 797 O O . PRO A 1 98 ? 2.750 2.526 15.613 1.00 93.44 98 PRO A O 1
ATOM 800 N N . GLN A 1 99 ? 1.171 0.993 15.212 1.00 92.69 99 GLN A N 1
ATOM 801 C CA . GLN A 1 99 ? 2.056 -0.111 14.873 1.00 92.69 99 GLN A CA 1
ATOM 802 C C . GLN A 1 99 ? 1.698 -0.649 13.491 1.00 92.69 99 GLN A C 1
ATOM 804 O O . GLN A 1 99 ? 0.529 -0.912 13.196 1.00 92.69 99 GLN A O 1
ATOM 809 N N . LEU A 1 100 ? 2.710 -0.813 12.641 1.00 93.06 100 LEU A N 1
ATOM 810 C CA . LEU A 1 100 ? 2.572 -1.506 11.366 1.00 93.06 100 LEU A CA 1
ATOM 811 C C . LEU A 1 100 ? 2.586 -3.018 11.615 1.00 93.06 100 LEU A C 1
ATOM 813 O O . LEU A 1 100 ? 3.470 -3.524 12.303 1.00 93.06 100 LEU A O 1
ATOM 817 N N . VAL A 1 101 ? 1.606 -3.725 11.064 1.00 94.44 101 VAL A N 1
ATOM 818 C CA . VAL A 1 101 ? 1.443 -5.175 11.187 1.00 94.44 101 VAL A CA 1
ATOM 819 C C . VAL A 1 101 ? 1.079 -5.787 9.838 1.00 94.44 101 VAL A C 1
ATOM 821 O O . VAL A 1 101 ? 0.577 -5.103 8.943 1.00 94.44 101 VAL A O 1
ATOM 824 N N . ILE A 1 102 ? 1.299 -7.093 9.710 1.00 95.12 102 ILE A N 1
ATOM 825 C CA . ILE A 1 102 ? 0.892 -7.887 8.550 1.00 95.12 102 ILE A CA 1
ATOM 826 C C . ILE A 1 102 ? -0.251 -8.800 8.974 1.00 95.12 102 ILE A C 1
ATOM 828 O O . ILE A 1 102 ? -0.113 -9.561 9.930 1.00 95.12 102 ILE A O 1
ATOM 832 N N . LEU A 1 103 ? -1.375 -8.728 8.264 1.00 96.19 103 LEU A N 1
ATOM 833 C CA . LEU A 1 103 ? -2.570 -9.521 8.552 1.00 96.19 103 LEU A CA 1
ATOM 834 C C . LEU A 1 103 ? -2.901 -10.451 7.384 1.00 96.19 103 LEU A C 1
ATOM 836 O O . LEU A 1 103 ? -2.643 -10.118 6.227 1.00 96.19 103 LEU A O 1
ATOM 840 N N . GLU A 1 104 ? -3.473 -11.617 7.692 1.00 96.06 104 GLU A N 1
ATOM 841 C CA . GLU A 1 104 ? -3.927 -12.606 6.707 1.00 96.06 104 GLU A CA 1
ATOM 842 C C . GLU A 1 104 ? -5.237 -12.155 6.054 1.00 96.06 104 GLU A C 1
ATOM 844 O O . GLU A 1 104 ? -6.336 -12.549 6.443 1.00 96.06 104 GLU A O 1
ATOM 849 N N . ASN A 1 105 ? -5.114 -11.279 5.062 1.00 96.44 105 ASN A N 1
ATOM 850 C CA . ASN A 1 105 ? -6.223 -10.747 4.290 1.00 96.44 105 ASN A CA 1
ATOM 851 C C . ASN A 1 105 ? -5.841 -10.662 2.816 1.00 96.44 105 ASN A C 1
ATOM 853 O O . ASN A 1 105 ? -4.717 -10.281 2.484 1.00 96.44 105 ASN A O 1
ATOM 857 N N . ASN A 1 106 ? -6.796 -10.977 1.939 1.00 96.94 106 ASN A N 1
ATOM 858 C CA . ASN A 1 106 ? -6.607 -10.808 0.509 1.00 96.94 106 ASN A CA 1
ATOM 859 C C . ASN A 1 106 ? -6.704 -9.325 0.124 1.00 96.94 106 ASN A C 1
ATOM 861 O O . ASN A 1 106 ? -7.765 -8.720 0.254 1.00 96.94 106 ASN A O 1
ATOM 865 N N . ILE A 1 107 ? -5.614 -8.746 -0.383 1.00 97.19 107 ILE A N 1
ATOM 866 C CA . ILE A 1 107 ? -5.574 -7.328 -0.772 1.00 97.19 107 ILE A CA 1
ATOM 867 C C . ILE A 1 107 ? -6.619 -6.968 -1.845 1.00 97.19 107 ILE A C 1
ATOM 869 O O . ILE A 1 107 ? -7.159 -5.863 -1.835 1.00 97.19 107 ILE A O 1
ATOM 873 N N . MET A 1 108 ? -6.946 -7.902 -2.747 1.00 96.88 108 MET A N 1
ATOM 874 C CA . MET A 1 108 ? -7.933 -7.665 -3.807 1.00 96.88 108 MET A CA 1
ATOM 875 C C . MET A 1 108 ? -9.363 -7.585 -3.263 1.00 96.88 108 MET A C 1
ATOM 877 O O . MET A 1 108 ? -10.191 -6.889 -3.852 1.00 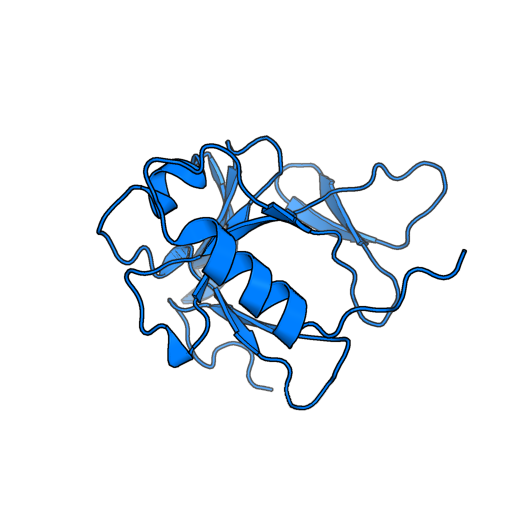96.88 108 MET A O 1
ATOM 881 N N . ASP A 1 109 ? -9.643 -8.226 -2.123 1.00 96.06 109 ASP A N 1
ATOM 882 C CA . ASP A 1 109 ? -10.957 -8.137 -1.482 1.00 96.06 109 ASP A CA 1
ATOM 883 C C . ASP A 1 109 ? -11.225 -6.681 -1.070 1.00 96.06 109 ASP A C 1
ATOM 885 O O . ASP A 1 109 ? -12.316 -6.167 -1.308 1.00 96.06 109 ASP A O 1
ATOM 889 N N . PHE A 1 110 ? -10.208 -5.972 -0.556 1.00 96.00 110 PHE A N 1
ATOM 890 C CA . PHE A 1 110 ? -10.326 -4.557 -0.186 1.00 96.00 110 PHE A CA 1
ATOM 891 C C . PHE A 1 110 ? -10.614 -3.650 -1.379 1.00 96.00 110 PHE A C 1
ATOM 893 O O . PHE A 1 110 ? -11.456 -2.762 -1.280 1.00 96.00 110 PHE A O 1
ATOM 900 N N . TYR A 1 111 ? -9.934 -3.880 -2.503 1.00 95.50 111 TYR A N 1
ATOM 901 C CA . TYR A 1 111 ? -10.144 -3.111 -3.728 1.00 95.50 111 TYR A CA 1
ATOM 902 C C . TYR A 1 111 ? -11.562 -3.301 -4.293 1.00 95.50 111 TYR A C 1
ATOM 904 O O . TYR A 1 111 ? -12.186 -2.338 -4.747 1.00 95.50 111 TYR A O 1
ATOM 912 N N . SER A 1 112 ? -12.092 -4.526 -4.219 1.00 94.44 112 SER A N 1
ATOM 913 C CA . SER A 1 112 ? -13.440 -4.855 -4.700 1.00 94.44 112 SER A CA 1
ATOM 914 C C . SER A 1 112 ? -14.577 -4.358 -3.793 1.00 94.44 112 SER A C 1
ATOM 916 O O . SER A 1 112 ? -15.704 -4.196 -4.257 1.00 94.44 112 SER A O 1
ATOM 918 N N . ASP A 1 113 ? -14.300 -4.095 -2.514 1.00 94.94 113 ASP A N 1
ATOM 919 C CA . ASP A 1 113 ? -15.290 -3.602 -1.552 1.00 94.94 113 ASP A CA 1
ATOM 920 C C . ASP A 1 113 ? -15.554 -2.088 -1.740 1.00 94.94 113 ASP A C 1
ATOM 922 O O . ASP A 1 113 ? -14.814 -1.338 -2.386 1.00 94.94 113 ASP A O 1
ATOM 926 N N . THR A 1 114 ? -16.622 -1.618 -1.107 1.00 95.00 114 THR A N 1
ATOM 927 C CA . THR A 1 114 ? -17.030 -0.211 -1.011 1.00 95.00 114 THR A CA 1
ATOM 928 C C . THR A 1 114 ? -16.634 0.446 0.319 1.00 95.00 114 THR A C 1
ATOM 930 O O . THR A 1 114 ? -16.875 1.634 0.523 1.00 95.00 114 THR A O 1
ATOM 933 N N . LYS A 1 115 ? -16.073 -0.310 1.272 1.00 97.38 115 LYS A N 1
ATOM 934 C CA . LYS A 1 115 ? -15.600 0.211 2.565 1.00 97.38 115 LYS A CA 1
ATOM 935 C C . LYS A 1 115 ? -14.270 0.949 2.432 1.00 97.38 115 LYS A C 1
ATOM 937 O O . LYS A 1 115 ? -13.398 0.583 1.653 1.00 97.38 115 LYS A O 1
ATOM 942 N N . GLU A 1 116 ? -14.074 1.942 3.297 1.00 97.44 116 GLU A N 1
ATOM 943 C CA . GLU A 1 116 ? -12.855 2.759 3.311 1.00 97.44 116 GLU A CA 1
ATOM 944 C C . GLU A 1 116 ? -11.587 2.006 3.741 1.00 97.44 116 GLU A C 1
ATOM 946 O O . GLU A 1 116 ? -10.500 2.411 3.359 1.00 97.44 116 GLU A O 1
ATOM 951 N N . PHE A 1 117 ? -11.687 0.989 4.606 1.00 98.06 117 PHE A N 1
ATOM 952 C CA . PHE A 1 117 ? -10.536 0.252 5.163 1.00 98.06 117 PHE A CA 1
ATOM 953 C C . PHE A 1 117 ? -9.331 1.130 5.568 1.00 98.06 117 PHE A C 1
ATOM 955 O O . PHE A 1 117 ? -8.178 0.833 5.247 1.00 98.06 117 PHE A O 1
ATOM 962 N N . LYS A 1 118 ? -9.581 2.212 6.323 1.00 97.50 118 LYS A N 1
ATOM 963 C CA . LYS A 1 118 ? -8.542 3.175 6.745 1.00 97.50 118 LYS A CA 1
ATOM 964 C C . LYS A 1 118 ? -7.321 2.526 7.403 1.00 97.50 118 LYS A C 1
ATOM 966 O O . LYS A 1 118 ? -6.204 2.963 7.158 1.00 97.50 118 LYS A O 1
ATOM 971 N N . ASN A 1 119 ? -7.513 1.463 8.186 1.00 97.62 119 ASN A N 1
ATOM 972 C CA . ASN A 1 119 ? -6.417 0.761 8.864 1.00 97.62 119 ASN A CA 1
ATOM 973 C C . ASN A 1 119 ? -5.451 0.072 7.889 1.00 97.62 119 ASN A C 1
ATOM 975 O O . ASN A 1 119 ? -4.282 -0.067 8.216 1.00 97.62 119 ASN A O 1
ATOM 979 N N . PHE A 1 120 ? -5.908 -0.308 6.695 1.00 98.19 120 PHE A N 1
ATOM 980 C CA . PHE A 1 120 ? -5.085 -0.921 5.645 1.00 98.19 120 PHE A CA 1
ATOM 981 C C . PHE A 1 120 ? -4.580 0.092 4.609 1.00 98.19 120 PHE A C 1
ATOM 983 O O . PHE A 1 120 ? -3.848 -0.269 3.691 1.00 98.19 120 PHE A O 1
ATOM 990 N N . SER A 1 121 ? -4.995 1.354 4.726 1.00 98.19 121 SER A N 1
ATOM 991 C CA . SER A 1 121 ? -4.761 2.368 3.703 1.00 98.19 121 SER A CA 1
ATOM 992 C C . SER A 1 121 ? -3.580 3.258 4.046 1.00 98.19 121 SER A C 1
ATOM 994 O O . SER A 1 121 ? -3.429 3.710 5.185 1.00 98.19 121 SER A O 1
ATOM 996 N N . PHE A 1 122 ? -2.797 3.584 3.025 1.00 97.69 122 PHE A N 1
ATOM 997 C CA . PHE A 1 122 ? -1.660 4.484 3.122 1.00 97.69 122 PHE A CA 1
ATOM 998 C C . PHE A 1 122 ? -1.763 5.580 2.063 1.00 97.69 122 PHE A C 1
ATOM 1000 O O . PHE A 1 122 ? -2.074 5.305 0.908 1.00 97.69 122 PHE A O 1
ATOM 1007 N N . TYR A 1 123 ? -1.493 6.824 2.445 1.00 96.31 123 TYR A N 1
ATOM 1008 C CA . TYR A 1 123 ? -1.380 7.950 1.523 1.00 96.31 123 TYR A CA 1
ATOM 1009 C C . TYR A 1 123 ? 0.046 8.054 1.000 1.00 96.31 123 TYR A C 1
ATOM 1011 O O . TYR A 1 123 ? 0.994 8.029 1.789 1.00 96.31 123 TYR A O 1
ATOM 1019 N N . VAL A 1 124 ? 0.197 8.209 -0.317 1.00 94.25 124 VAL A N 1
ATOM 1020 C CA . VAL A 1 124 ? 1.510 8.334 -0.963 1.00 94.25 124 VAL A CA 1
ATOM 1021 C C . VAL A 1 1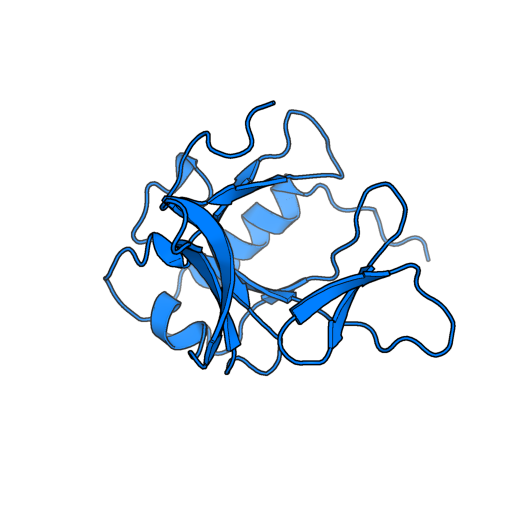24 ? 1.823 9.793 -1.270 1.00 94.25 124 VAL A C 1
ATOM 1023 O O . VAL A 1 124 ? 1.027 10.506 -1.889 1.00 94.25 124 VAL A O 1
ATOM 1026 N N . PHE A 1 125 ? 3.014 10.253 -0.894 1.00 90.06 125 PHE A N 1
ATOM 1027 C CA . PHE A 1 125 ? 3.488 11.601 -1.209 1.00 90.06 125 PHE A CA 1
ATOM 1028 C C . PHE A 1 125 ? 4.966 11.633 -1.571 1.00 90.06 125 PHE A C 1
ATOM 1030 O O . PHE A 1 125 ? 5.789 10.959 -0.965 1.00 90.06 125 PHE A O 1
ATOM 1037 N N . THR A 1 126 ? 5.319 12.483 -2.528 1.00 87.75 126 THR A N 1
ATOM 1038 C CA . THR A 1 126 ? 6.687 12.609 -3.043 1.00 87.75 126 THR A CA 1
ATOM 1039 C C . THR A 1 126 ? 7.506 13.703 -2.358 1.00 87.75 126 THR A C 1
ATOM 1041 O O . THR A 1 126 ? 8.723 13.736 -2.506 1.00 87.75 126 THR A O 1
ATOM 1044 N N . ARG A 1 127 ? 6.882 14.612 -1.587 1.00 84.56 127 ARG A N 1
ATOM 1045 C CA . ARG A 1 127 ? 7.556 15.768 -0.939 1.00 84.56 127 ARG A CA 1
ATOM 1046 C C . ARG A 1 127 ? 8.492 16.540 -1.900 1.00 84.56 127 ARG A C 1
ATOM 1048 O O . ARG A 1 127 ? 9.528 17.050 -1.488 1.00 84.56 127 ARG A O 1
ATOM 1055 N N . GLY A 1 128 ? 8.133 16.623 -3.185 1.00 80.56 128 GLY A N 1
ATOM 1056 C CA . GLY A 1 128 ? 8.925 17.293 -4.229 1.00 80.56 128 GLY A CA 1
ATOM 1057 C C . GLY A 1 128 ? 10.071 16.459 -4.822 1.00 80.56 128 GLY A C 1
ATOM 1058 O O . GLY A 1 128 ? 10.776 16.938 -5.710 1.00 80.56 128 GLY A O 1
ATOM 1059 N N . SER A 1 129 ? 10.260 15.217 -4.373 1.00 84.94 129 SER A N 1
ATOM 1060 C CA . SER A 1 129 ? 11.208 14.272 -4.961 1.00 84.94 129 SER A CA 1
ATOM 1061 C C . SER A 1 129 ? 10.635 13.610 -6.207 1.00 84.94 129 SER A C 1
ATOM 1063 O O . SER A 1 129 ? 9.482 13.201 -6.240 1.00 84.94 129 SER A O 1
ATOM 1065 N N . LYS A 1 130 ? 11.468 13.428 -7.234 1.00 85.75 130 LYS A N 1
ATOM 1066 C CA . LYS A 1 130 ? 11.065 12.674 -8.428 1.00 85.75 130 LYS A CA 1
ATOM 1067 C C . LYS A 1 130 ? 11.153 11.162 -8.240 1.00 85.75 130 LYS A C 1
ATOM 1069 O O . LYS A 1 130 ? 10.462 10.429 -8.933 1.00 85.75 130 LYS A O 1
ATOM 1074 N N . SER A 1 131 ? 12.025 10.685 -7.353 1.00 85.50 131 SER A N 1
ATOM 1075 C CA . SER A 1 131 ? 12.356 9.256 -7.262 1.00 85.50 131 SER A CA 1
ATOM 1076 C C . SER A 1 131 ? 12.164 8.649 -5.880 1.00 85.50 131 SER A C 1
ATOM 1078 O O . SER A 1 131 ? 12.591 7.522 -5.662 1.00 85.50 131 SER A O 1
ATOM 1080 N N . THR A 1 132 ? 11.608 9.397 -4.932 1.00 90.81 132 THR A N 1
ATOM 1081 C CA . THR A 1 132 ? 11.276 8.883 -3.604 1.00 90.81 132 THR A CA 1
ATOM 1082 C C . THR A 1 132 ? 9.873 9.326 -3.231 1.00 90.81 132 THR A C 1
ATOM 1084 O O . THR A 1 132 ? 9.418 10.401 -3.619 1.00 90.81 132 THR A O 1
ATOM 1087 N N . CYS A 1 133 ? 9.194 8.490 -2.462 1.00 92.38 133 CYS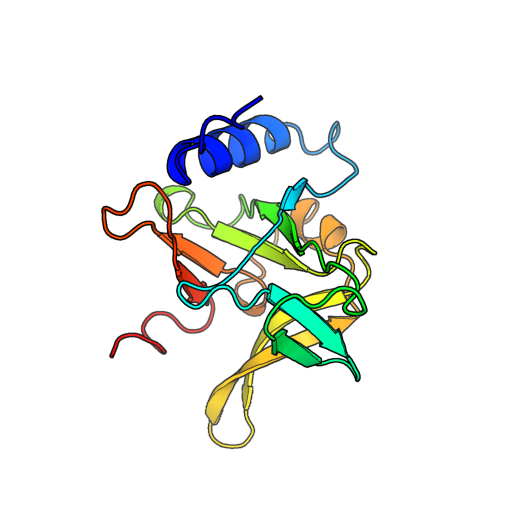 A N 1
ATOM 1088 C CA . CYS A 1 133 ? 7.948 8.836 -1.803 1.00 92.38 133 CYS A CA 1
ATOM 1089 C C . CYS A 1 133 ? 8.009 8.420 -0.340 1.00 92.38 133 CYS A C 1
ATOM 1091 O O . CYS A 1 133 ? 8.944 7.747 0.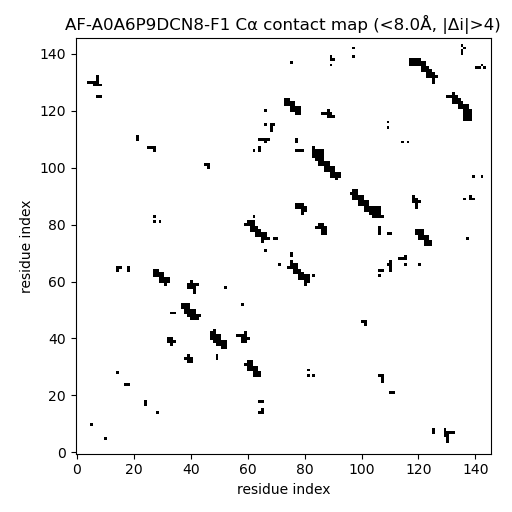097 1.00 92.38 133 CYS A O 1
ATOM 1093 N N . CYS A 1 134 ? 7.013 8.845 0.421 1.00 92.25 134 CYS A N 1
ATOM 1094 C CA . CYS A 1 134 ? 6.727 8.258 1.711 1.00 92.25 134 CYS A CA 1
ATOM 1095 C C . CYS A 1 134 ? 5.251 7.874 1.791 1.00 92.25 134 CYS A C 1
ATOM 1097 O O . CYS A 1 134 ? 4.412 8.359 1.025 1.00 92.25 134 CYS A O 1
ATOM 1099 N N . PHE A 1 135 ? 4.982 6.994 2.746 1.00 93.81 135 PHE A N 1
ATOM 1100 C CA . PHE A 1 135 ? 3.679 6.418 3.014 1.00 93.81 135 PHE A CA 1
ATOM 1101 C C . PHE A 1 135 ? 3.230 6.874 4.403 1.00 93.81 135 PHE A C 1
ATOM 1103 O O . PHE A 1 135 ? 3.981 6.745 5.369 1.00 93.81 135 PHE A O 1
ATOM 1110 N N . GLU A 1 136 ? 2.023 7.418 4.517 1.00 94.94 136 GLU A N 1
ATOM 1111 C CA . GLU A 1 136 ? 1.407 7.791 5.799 1.00 94.94 136 GLU A CA 1
ATOM 1112 C C . GLU A 1 136 ? 0.144 6.965 6.018 1.00 94.94 136 GLU A C 1
ATOM 1114 O O . GLU A 1 136 ? -0.663 6.825 5.105 1.00 94.94 136 GLU A O 1
ATOM 1119 N N . SER A 1 137 ? -0.047 6.424 7.223 1.00 96.38 137 SER A N 1
ATOM 1120 C CA . SER A 1 137 ? -1.273 5.688 7.555 1.00 96.38 137 SER A CA 1
ATOM 1121 C C . SER A 1 137 ? -2.501 6.591 7.482 1.00 96.38 137 SER A C 1
ATOM 1123 O O . SER A 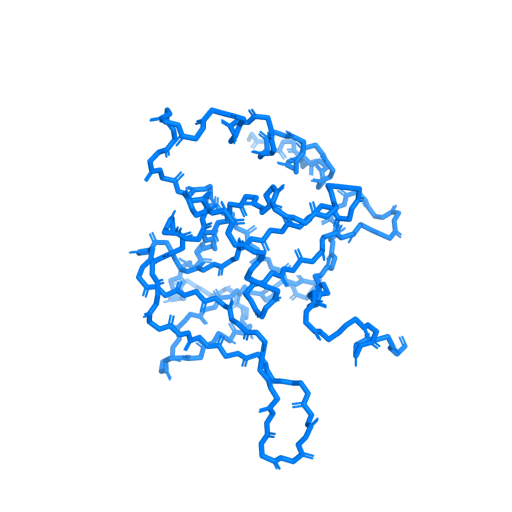1 137 ? -2.543 7.645 8.120 1.00 96.38 137 SER A O 1
ATOM 1125 N N . ALA A 1 138 ? -3.546 6.137 6.792 1.00 96.69 138 ALA A N 1
ATOM 1126 C CA . ALA A 1 138 ? -4.832 6.824 6.775 1.00 96.69 138 ALA A CA 1
ATOM 1127 C C . ALA A 1 138 ? -5.583 6.711 8.116 1.00 96.69 138 ALA A C 1
ATOM 1129 O O . ALA A 1 138 ? -6.395 7.580 8.438 1.00 96.69 138 ALA A O 1
ATOM 1130 N N . ALA A 1 139 ? -5.320 5.661 8.904 1.00 96.12 139 ALA A N 1
ATOM 1131 C CA . ALA A 1 139 ? -5.906 5.474 10.234 1.00 96.12 139 ALA A CA 1
ATOM 1132 C C . ALA A 1 139 ? -5.228 6.314 11.323 1.00 96.12 139 ALA A C 1
ATOM 1134 O O . ALA A 1 139 ? -5.868 6.659 12.316 1.00 96.12 139 ALA A O 1
ATOM 1135 N N . PHE A 1 140 ? -3.957 6.674 11.127 1.00 94.56 140 PHE A N 1
ATOM 1136 C CA . PHE A 1 140 ? -3.185 7.482 12.072 1.00 94.56 140 PHE A CA 1
ATOM 1137 C C . PHE A 1 140 ? -2.456 8.638 11.365 1.00 94.56 140 PHE A C 1
ATOM 1139 O O . PHE A 1 140 ? -1.221 8.645 11.309 1.00 94.56 140 PHE A O 1
ATOM 1146 N N . PRO A 1 141 ? -3.189 9.632 10.823 1.00 89.75 141 PRO A N 1
ATOM 1147 C CA . PRO A 1 141 ? -2.568 10.778 10.168 1.00 89.75 141 PRO A CA 1
ATOM 1148 C C . PRO A 1 141 ? -1.663 11.551 11.135 1.00 89.75 141 PRO A C 1
ATOM 1150 O O . PRO A 1 141 ? -2.031 11.816 12.278 1.00 89.75 141 PRO A O 1
ATOM 1153 N N . GLY A 1 142 ? -0.482 11.947 10.674 1.00 83.94 142 GLY A N 1
ATOM 1154 C CA . GLY A 1 142 ? 0.486 12.742 11.426 1.00 83.94 142 GLY A CA 1
ATOM 1155 C C . GLY A 1 142 ? 1.395 11.964 12.377 1.00 83.94 142 GLY A C 1
ATOM 1156 O O . GLY A 1 142 ? 2.323 12.564 12.909 1.00 83.94 142 GLY A O 1
ATOM 1157 N N . ALA A 1 143 ? 1.197 10.655 12.562 1.00 73.50 143 ALA A N 1
ATOM 1158 C CA . ALA A 1 143 ? 1.936 9.875 13.559 1.00 73.50 143 ALA A CA 1
ATOM 1159 C C . ALA A 1 143 ? 3.453 9.752 13.303 1.00 73.50 143 ALA A C 1
ATOM 1161 O O . ALA A 1 143 ? 4.206 9.538 14.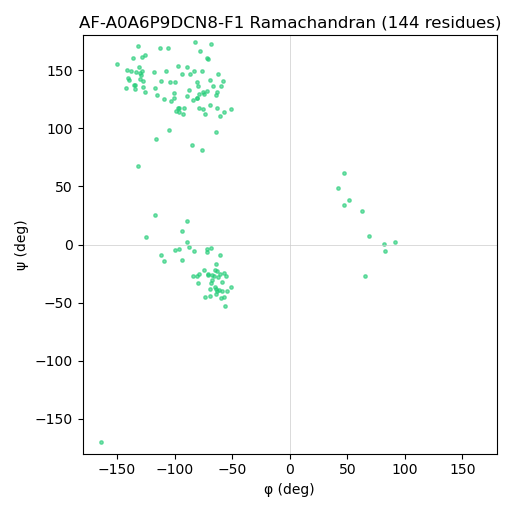247 1.00 73.50 143 ALA A O 1
ATOM 1162 N N . TRP A 1 144 ? 3.914 9.933 12.060 1.00 65.19 144 TRP A N 1
ATOM 1163 C CA . TRP A 1 144 ? 5.342 9.882 11.693 1.00 65.19 144 TRP A CA 1
ATOM 1164 C C . TRP A 1 144 ? 5.867 11.217 11.145 1.00 65.19 144 TRP A C 1
ATOM 1166 O O . TRP A 1 144 ? 6.820 11.255 10.367 1.00 65.19 144 TRP A O 1
ATOM 1176 N N . LYS A 1 145 ? 5.233 12.337 11.518 1.00 52.91 145 LYS A N 1
ATOM 1177 C CA . LYS A 1 145 ? 5.768 13.682 11.261 1.00 52.91 145 LYS A CA 1
ATOM 1178 C C . LYS A 1 145 ? 6.733 14.053 12.393 1.00 52.91 145 LYS A C 1
ATOM 1180 O O . LYS A 1 145 ? 6.321 14.679 13.362 1.00 52.91 145 LYS A O 1
ATOM 1185 N N . THR A 1 146 ? 7.992 13.639 12.273 1.00 36.03 146 THR A N 1
ATOM 1186 C CA . THR A 1 146 ? 9.126 14.288 12.960 1.00 36.03 146 THR A CA 1
ATOM 1187 C C . THR A 1 146 ? 9.721 15.359 12.068 1.00 36.03 146 THR A C 1
ATOM 1189 O O . THR A 1 146 ? 9.912 15.047 10.866 1.00 36.03 146 THR A O 1
#

Radius of gyration: 15.22 Å; Cα contacts (8 Å, |Δi|>4): 265; c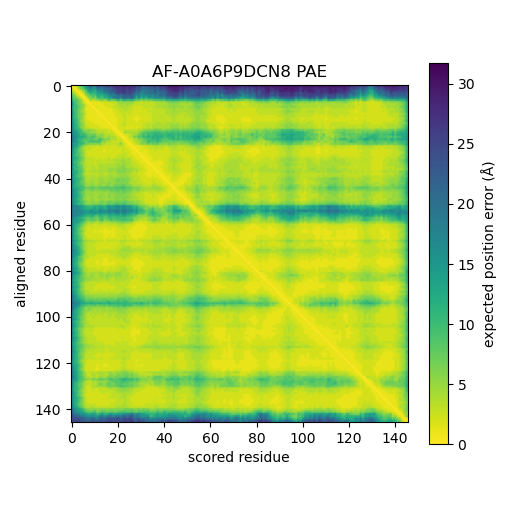hains: 1; bounding box: 40×32×46 Å

Organism: Pantherophis guttatus (NCBI:txid94885)

Secondary structure (DSSP, 8-state):
-------HHHHHHHHHHHTT-TTT--SPEEEP-B-TTSEEEEEETTEEEEEE--TTSPP-PEEEEE-TTS-GGG-EEEEEETTSS-EEEEEE-TTS-EEEEEES--HHHHHHSSS--GGGEEEEE-TT-SS--EEEESSSTTTT--

Foldseek 3Di:
DDDPQFFVVVVLVVQVVVCPDLVPDDFFDWAFDADPVQFGWAQDPQDTDTHHDDPPGDHWTKGKHFQPLDDCVQGKIFIAGRVQQKTWFWDQDPVRATDIGIDRHRRSVNSNDNDRRQRRIWGWDQVPPRNDIDTARSVDPPRPVD